Protein AF-L9MUR7-F1 (afdb_monomer)

Nearest PDB structures (foldseek):
  8a3y-assembly1_Z  TM=7.558E-01  e=1.411E-01  Homo sapiens
  8uhd-assembly1_Z  TM=5.148E-01  e=5.212E-02  Homo sapiens
  7hgi-assembly3_C  TM=6.564E-01  e=3.021E-01  Homo sapiens
  2otg-assembly1_A  TM=5.808E-01  e=1.682E-01  Placopecten magellanicus
  7nky-assembly1_Z  TM=3.514E-01  e=4.372E-02  Saccharomyces cerevisiae

Secondary structure (DSSP, 8-state):
---GGGS-HHHHHHHHHTPPTT--EEETTEEEE-SSS-EEE-SSSSSPEE-SSTTHHHHHTT--PEEHHHHHHHHHHHHHTTSSTTS--TT-EEEESS-TT--B-EEEEEEETTEEEEEETTSS-EEEEEGGGEEEPPHHHHHHTB-SS--------GGGGS-TT------

Sequence (171 aa):
MTTINNLTIERMREIVSKAPTNAESYQGGYYFRESPQFMFHNGFHDQWNLTDNDGLYFRAAGFHPVRIDDLRTAIAKHDEQGSNPSEFKVGDLVVLNQSHSQNRVLKIQMFHEDFIRAFVSDSIKYSFGHKINFRHATLEEIKAGHRIDDTTDHVTDIRNHVSPSTRVVDL

pLDDT: mean 80.84, std 13.99, range [36.06, 95.75]

Foldseek 3Di:
DPDPVVDDLVRLCVCLVLDAPQFFWDDDQWTWDQPPATWIDNSPDNDIHGDPPSPVVCVVVPDDTGTNVVSVVVNVVVVVCVVVQQDDDQQFWKDFPDDLPGQFTWGWHDDDDQWTWTHQPPDPDIDIDGVVRMGGDDPVCVVVRGHDPNPPCPPPDCVVVDPPPDDDDDD

Mean predicted aligned error: 15.94 Å

Structure (mmCIF, N/CA/C/O backbone):
data_AF-L9MUR7-F1
#
_entry.id   AF-L9MUR7-F1
#
loop_
_atom_site.group_PDB
_atom_site.id
_atom_site.type_symbol
_atom_site.label_atom_id
_atom_site.label_alt_id
_atom_site.label_comp_id
_atom_site.label_asym_id
_atom_site.label_entity_id
_atom_site.label_seq_id
_atom_site.pdbx_PDB_ins_code
_atom_site.Cartn_x
_atom_site.Cartn_y
_atom_site.Cartn_z
_atom_site.occupancy
_atom_site.B_iso_or_equiv
_atom_site.auth_seq_id
_atom_site.auth_comp_id
_atom_site.auth_asym_id
_atom_site.auth_atom_id
_atom_site.pdbx_PDB_model_num
ATOM 1 N N . MET A 1 1 ? 18.823 12.718 -9.470 1.00 36.06 1 MET A N 1
ATOM 2 C CA . MET A 1 1 ? 18.470 11.738 -8.420 1.00 36.06 1 MET A CA 1
ATOM 3 C C . MET A 1 1 ? 16.956 11.566 -8.446 1.00 36.06 1 MET A C 1
ATOM 5 O O . MET A 1 1 ? 16.253 12.466 -8.008 1.00 36.06 1 MET A O 1
ATOM 9 N N . THR A 1 2 ? 16.442 10.493 -9.053 1.00 43.41 2 THR A N 1
ATOM 10 C CA . THR A 1 2 ? 14.996 10.203 -9.057 1.00 43.41 2 THR A CA 1
ATOM 11 C C . THR A 1 2 ? 14.696 9.397 -7.802 1.00 43.41 2 THR A C 1
ATOM 13 O O . THR A 1 2 ? 14.777 8.175 -7.791 1.00 43.41 2 THR A O 1
ATOM 16 N N . THR A 1 3 ? 14.480 10.080 -6.686 1.00 51.94 3 THR A N 1
ATOM 17 C CA . THR A 1 3 ? 14.128 9.430 -5.424 1.00 51.94 3 THR A CA 1
ATOM 18 C C . THR A 1 3 ? 12.684 8.935 -5.488 1.00 51.94 3 THR A C 1
ATOM 20 O O . THR A 1 3 ? 11.811 9.615 -6.029 1.00 51.94 3 THR A O 1
ATOM 23 N N . ILE A 1 4 ? 12.423 7.768 -4.889 1.00 61.66 4 ILE A N 1
ATOM 24 C CA . ILE A 1 4 ? 11.078 7.185 -4.686 1.00 61.66 4 ILE A CA 1
ATOM 25 C C . ILE A 1 4 ? 10.080 8.230 -4.153 1.00 61.66 4 ILE A C 1
ATOM 27 O O . ILE A 1 4 ? 8.902 8.186 -4.489 1.00 61.66 4 ILE A O 1
ATOM 31 N N . ASN A 1 5 ? 10.579 9.218 -3.404 1.00 59.09 5 ASN A N 1
ATOM 32 C CA . ASN A 1 5 ? 9.843 10.324 -2.790 1.00 59.09 5 ASN A CA 1
ATOM 33 C C . ASN A 1 5 ? 8.964 11.152 -3.749 1.00 59.09 5 ASN A C 1
ATOM 35 O O . ASN A 1 5 ? 8.064 11.835 -3.274 1.00 59.09 5 ASN A O 1
ATOM 39 N N . ASN A 1 6 ? 9.194 11.100 -5.066 1.00 74.19 6 ASN A N 1
ATOM 40 C CA . ASN A 1 6 ? 8.386 11.840 -6.044 1.00 74.19 6 ASN A CA 1
ATOM 41 C C . ASN A 1 6 ? 7.259 11.003 -6.686 1.00 74.19 6 ASN A C 1
ATOM 43 O O . ASN A 1 6 ? 6.560 11.504 -7.567 1.00 74.19 6 ASN A O 1
ATOM 47 N N . LEU A 1 7 ? 7.084 9.735 -6.294 1.00 83.69 7 LEU A N 1
ATOM 48 C CA . LEU A 1 7 ? 6.028 8.854 -6.804 1.00 83.69 7 LEU A CA 1
ATOM 49 C C . LEU A 1 7 ? 4.940 8.640 -5.745 1.00 83.69 7 LEU A C 1
ATOM 51 O O . LEU A 1 7 ? 5.236 8.378 -4.583 1.00 83.69 7 LEU A O 1
ATOM 55 N N . THR A 1 8 ? 3.671 8.701 -6.156 1.00 86.44 8 THR A N 1
ATOM 56 C CA . THR A 1 8 ? 2.537 8.266 -5.323 1.00 86.44 8 THR A CA 1
ATOM 57 C C . THR A 1 8 ? 2.457 6.739 -5.284 1.00 86.44 8 THR A C 1
ATOM 59 O O . THR A 1 8 ? 2.908 6.077 -6.218 1.00 86.44 8 THR A O 1
ATOM 62 N N . ILE A 1 9 ? 1.832 6.165 -4.250 1.00 86.94 9 ILE A N 1
ATOM 63 C CA . ILE A 1 9 ? 1.662 4.704 -4.125 1.00 86.94 9 ILE A CA 1
ATOM 64 C C . ILE A 1 9 ? 0.929 4.102 -5.322 1.00 86.94 9 ILE A C 1
ATOM 66 O O . ILE A 1 9 ? 1.397 3.112 -5.878 1.00 86.94 9 ILE A O 1
ATOM 70 N N . GLU A 1 10 ? -0.148 4.736 -5.790 1.00 87.12 10 GLU A N 1
ATOM 71 C CA . GLU A 1 10 ? -0.867 4.284 -6.987 1.00 87.12 10 GLU A CA 1
ATOM 72 C C . GLU A 1 10 ? 0.040 4.242 -8.216 1.00 87.12 10 GLU A C 1
ATOM 74 O O . GLU A 1 10 ? 0.020 3.280 -8.985 1.00 87.12 10 GLU A O 1
ATOM 79 N N . ARG A 1 11 ? 0.928 5.233 -8.362 1.00 90.00 11 ARG A N 1
ATOM 80 C CA . ARG A 1 11 ? 1.906 5.230 -9.446 1.00 90.00 11 ARG A CA 1
ATOM 81 C C . ARG A 1 11 ? 2.939 4.115 -9.281 1.00 90.00 11 ARG A C 1
ATOM 83 O O . ARG A 1 11 ? 3.309 3.498 -10.276 1.00 90.00 11 ARG A O 1
ATOM 90 N N . MET A 1 12 ? 3.388 3.827 -8.057 1.00 93.38 12 MET A N 1
ATOM 91 C CA . MET A 1 12 ? 4.281 2.691 -7.792 1.00 93.38 12 MET A CA 1
ATOM 92 C C . MET A 1 12 ? 3.606 1.363 -8.164 1.00 93.38 12 MET A C 1
ATOM 94 O O . MET A 1 12 ? 4.218 0.545 -8.850 1.00 93.38 12 MET A O 1
ATOM 98 N N . ARG A 1 13 ? 2.336 1.161 -7.777 1.00 93.06 13 ARG A N 1
ATOM 99 C CA . ARG A 1 13 ? 1.553 -0.038 -8.127 1.00 93.06 13 ARG A CA 1
ATOM 100 C C . ARG A 1 13 ? 1.365 -0.182 -9.629 1.00 93.06 13 ARG A C 1
ATOM 102 O O . ARG A 1 13 ? 1.514 -1.278 -10.165 1.00 93.06 13 ARG A O 1
ATOM 109 N N . GLU A 1 14 ? 1.067 0.910 -10.323 1.00 93.62 14 GLU A N 1
ATOM 110 C CA . GLU A 1 14 ? 0.928 0.902 -11.777 1.00 93.62 14 GLU A CA 1
ATOM 111 C C . GLU A 1 14 ? 2.233 0.464 -12.461 1.00 93.62 14 GLU A C 1
ATOM 113 O O . GLU A 1 14 ? 2.208 -0.385 -13.348 1.00 93.62 14 GLU A O 1
ATOM 118 N N . ILE A 1 15 ? 3.379 0.989 -12.014 1.00 94.38 15 ILE A N 1
ATOM 119 C CA . ILE A 1 15 ? 4.697 0.600 -12.536 1.00 94.38 15 ILE A CA 1
ATOM 120 C C . ILE A 1 15 ? 4.968 -0.886 -12.259 1.00 94.38 15 ILE A C 1
ATOM 122 O O . ILE A 1 15 ? 5.358 -1.623 -13.158 1.00 94.38 15 ILE A O 1
ATOM 126 N N . VAL A 1 16 ? 4.743 -1.355 -11.029 1.00 94.75 16 VAL A N 1
ATOM 127 C CA . VAL A 1 16 ? 5.002 -2.757 -10.660 1.00 94.75 16 VAL A CA 1
ATOM 128 C C . VAL A 1 16 ? 4.072 -3.723 -11.402 1.00 94.75 16 VAL A C 1
ATOM 130 O O . VAL A 1 16 ? 4.526 -4.773 -11.846 1.00 94.75 16 VAL A O 1
ATOM 133 N N . SER A 1 17 ? 2.793 -3.378 -11.569 1.00 94.06 17 SER A N 1
ATOM 134 C CA . SER A 1 17 ? 1.803 -4.233 -12.246 1.00 94.06 17 SER A CA 1
ATOM 135 C C . SER A 1 17 ? 2.035 -4.363 -13.752 1.00 94.06 17 SER A C 1
ATOM 137 O O . SER A 1 17 ? 1.724 -5.405 -14.323 1.00 94.06 17 SER A O 1
ATOM 139 N N . LYS A 1 18 ? 2.607 -3.336 -14.391 1.00 92.88 18 LYS A N 1
ATOM 140 C CA . LYS A 1 18 ? 2.954 -3.340 -15.822 1.00 92.88 18 LYS A CA 1
ATOM 141 C C . LYS A 1 18 ? 4.390 -3.800 -16.097 1.00 92.88 18 LYS A C 1
ATOM 143 O O . LYS A 1 18 ? 4.810 -3.798 -17.253 1.00 92.88 18 LYS A O 1
ATOM 148 N N . ALA A 1 19 ? 5.157 -4.151 -15.064 1.00 93.50 19 ALA A N 1
ATOM 149 C CA . ALA A 1 19 ? 6.546 -4.552 -15.220 1.00 93.50 19 ALA A CA 1
ATOM 150 C C . ALA A 1 19 ? 6.648 -5.886 -15.988 1.00 93.50 19 ALA A C 1
ATOM 152 O O . ALA A 1 19 ? 6.080 -6.888 -15.544 1.00 93.50 19 ALA A O 1
ATOM 153 N N . PRO A 1 20 ? 7.397 -5.940 -17.106 1.00 91.94 20 PRO A N 1
ATOM 154 C CA . PRO A 1 20 ? 7.691 -7.194 -17.785 1.00 91.94 20 PRO A CA 1
ATOM 155 C C . PRO A 1 20 ? 8.446 -8.157 -16.868 1.00 91.94 20 PRO A C 1
ATOM 157 O O . PRO A 1 20 ? 9.169 -7.745 -15.954 1.00 91.94 20 PRO A O 1
ATOM 160 N N . THR A 1 21 ? 8.343 -9.456 -17.147 1.00 89.44 21 THR A N 1
ATOM 161 C CA . THR A 1 21 ? 9.115 -10.471 -16.425 1.00 89.44 21 THR A CA 1
ATOM 162 C C . THR A 1 21 ? 10.615 -10.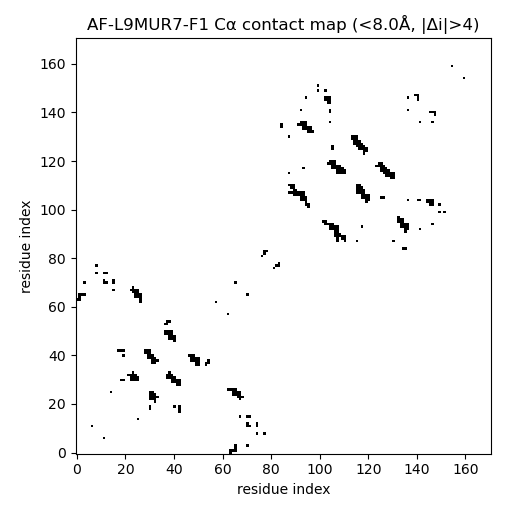150 -16.489 1.00 89.44 21 THR A C 1
ATOM 164 O O . THR A 1 21 ? 11.152 -9.869 -17.562 1.00 89.44 21 THR A O 1
ATOM 167 N N . ASN A 1 22 ? 11.284 -10.218 -15.332 1.00 90.88 22 ASN A N 1
ATOM 168 C CA . ASN A 1 22 ? 12.705 -9.899 -15.116 1.00 90.88 22 ASN A CA 1
ATOM 169 C C . ASN A 1 22 ? 13.101 -8.415 -15.251 1.00 90.88 22 ASN A C 1
ATOM 171 O O . ASN A 1 22 ? 14.288 -8.125 -15.387 1.00 90.88 22 ASN A O 1
ATOM 175 N N . ALA A 1 23 ? 12.154 -7.473 -15.199 1.00 93.88 23 ALA A N 1
ATOM 176 C CA . ALA A 1 23 ? 12.490 -6.057 -15.063 1.00 93.88 23 ALA A CA 1
ATOM 177 C C . ALA A 1 23 ? 13.129 -5.753 -13.696 1.00 93.88 23 ALA A C 1
ATOM 179 O O . ALA A 1 23 ? 12.596 -6.135 -12.655 1.00 93.88 23 ALA A O 1
ATOM 180 N N . GLU A 1 24 ? 14.247 -5.027 -13.705 1.00 95.75 24 GLU A N 1
ATOM 181 C CA . GLU A 1 24 ? 15.031 -4.695 -12.508 1.00 95.75 24 GLU A CA 1
ATOM 182 C C . GLU A 1 24 ? 14.754 -3.264 -12.026 1.00 95.75 24 GLU A C 1
ATOM 184 O O . GLU A 1 24 ? 14.704 -2.996 -10.821 1.00 95.75 24 GLU A O 1
ATOM 189 N N . SER A 1 25 ? 14.556 -2.327 -12.957 1.00 95.25 25 SER A N 1
ATOM 190 C CA . SER A 1 25 ? 14.371 -0.909 -12.641 1.00 95.25 25 SER A CA 1
ATOM 191 C C . SER A 1 25 ? 13.486 -0.178 -13.660 1.00 95.25 25 SER A C 1
ATOM 193 O O . SER A 1 25 ? 13.160 -0.719 -14.717 1.00 95.25 25 SER A O 1
ATOM 195 N N . TYR A 1 26 ? 13.046 1.038 -13.323 1.00 94.38 26 TYR A N 1
ATOM 196 C CA . TYR A 1 26 ? 12.145 1.857 -14.136 1.00 94.38 26 TYR A CA 1
ATOM 197 C C . TYR A 1 26 ? 12.589 3.326 -14.191 1.00 94.38 26 TYR A C 1
ATOM 199 O O . TYR A 1 26 ? 12.940 3.922 -13.171 1.00 94.38 26 TYR A O 1
ATOM 207 N N . GLN A 1 27 ? 12.525 3.943 -15.373 1.00 92.31 27 GLN A N 1
ATOM 208 C CA . GLN A 1 27 ? 12.745 5.380 -15.569 1.00 92.31 27 GLN A CA 1
ATOM 209 C C . GLN A 1 27 ? 12.029 5.879 -16.824 1.00 92.31 27 GLN A C 1
ATOM 211 O O . GLN A 1 27 ? 12.164 5.302 -17.898 1.00 92.31 27 GLN A O 1
ATOM 216 N N . GLY A 1 28 ? 11.310 6.999 -16.706 1.00 87.75 28 GLY A N 1
ATOM 217 C CA . GLY A 1 28 ? 10.842 7.759 -17.871 1.00 87.75 28 GLY A CA 1
ATOM 218 C C . GLY A 1 28 ? 9.933 6.989 -18.837 1.00 87.75 28 GLY A C 1
ATOM 219 O O . GLY A 1 28 ? 9.937 7.295 -20.022 1.00 87.75 28 GLY A O 1
ATOM 220 N N . GLY A 1 29 ? 9.181 5.992 -18.354 1.00 90.69 29 GLY A N 1
ATOM 221 C CA . GLY A 1 29 ? 8.317 5.150 -19.194 1.00 90.69 29 GLY A CA 1
ATOM 222 C C . GLY A 1 29 ? 8.955 3.841 -19.659 1.00 90.69 29 GLY A C 1
ATOM 223 O O . GLY A 1 29 ? 8.288 3.054 -20.322 1.00 90.69 29 GLY A O 1
ATOM 224 N N . TYR A 1 30 ? 10.210 3.586 -19.293 1.00 92.94 30 TYR A N 1
ATOM 225 C CA . TYR A 1 30 ? 10.938 2.384 -19.676 1.00 92.94 30 TYR A CA 1
ATOM 226 C C . TYR A 1 30 ? 11.290 1.531 -18.459 1.00 92.94 30 TYR A C 1
ATOM 228 O O . TYR A 1 30 ? 11.643 2.052 -17.400 1.00 92.94 30 TYR A O 1
ATOM 236 N N . TYR A 1 31 ? 11.218 0.217 -18.638 1.00 95.00 31 TYR A N 1
ATOM 237 C CA . TYR A 1 31 ? 11.765 -0.794 -17.742 1.00 95.00 31 TYR A CA 1
ATOM 238 C C . TYR A 1 31 ? 13.136 -1.220 -18.239 1.00 95.00 31 TYR A C 1
ATOM 240 O O . TYR A 1 31 ? 13.346 -1.301 -19.448 1.00 95.00 31 TYR A O 1
ATOM 248 N N . PHE A 1 32 ? 14.040 -1.529 -17.319 1.00 94.62 32 PHE A N 1
ATOM 249 C CA . PHE A 1 32 ? 15.419 -1.875 -17.631 1.00 94.62 32 PHE A CA 1
ATOM 250 C C . PHE A 1 32 ? 15.826 -3.183 -16.965 1.00 94.62 32 PHE A C 1
ATOM 252 O O . PHE A 1 32 ? 15.318 -3.544 -15.899 1.00 94.62 32 PHE A O 1
ATOM 259 N N . ARG A 1 33 ? 16.768 -3.862 -17.611 1.00 93.69 33 ARG A N 1
ATOM 260 C CA . ARG A 1 33 ? 17.517 -5.003 -17.093 1.00 93.69 33 ARG A CA 1
ATOM 261 C C . ARG A 1 33 ? 18.968 -4.807 -17.510 1.00 93.69 33 ARG A C 1
ATOM 263 O O . ARG A 1 33 ? 19.222 -4.663 -18.700 1.00 93.69 33 ARG A O 1
ATOM 270 N N . GLU A 1 34 ? 19.901 -4.776 -16.567 1.00 90.06 34 GLU A N 1
ATOM 271 C CA . GLU A 1 34 ? 21.312 -4.481 -16.859 1.00 90.06 34 GLU A CA 1
ATOM 272 C C . GLU A 1 34 ? 22.167 -5.749 -17.007 1.00 90.06 34 GLU A C 1
ATOM 274 O O . GLU A 1 34 ? 23.221 -5.700 -17.634 1.00 90.06 34 GLU A O 1
ATOM 279 N N . SER A 1 35 ? 21.716 -6.901 -16.489 1.00 85.50 35 SER A N 1
ATOM 280 C CA . SER A 1 35 ? 22.483 -8.157 -16.518 1.00 85.50 35 SER A CA 1
ATOM 281 C C . SER A 1 35 ? 21.699 -9.330 -17.129 1.00 85.50 35 SER A C 1
ATOM 283 O O . SER A 1 35 ? 20.537 -9.555 -16.772 1.00 85.50 35 SER A O 1
ATOM 285 N N . PRO A 1 36 ? 22.291 -10.135 -18.039 1.00 84.62 36 PRO A N 1
ATOM 286 C CA . PRO A 1 36 ? 23.701 -10.133 -18.458 1.00 84.62 36 PRO A CA 1
ATOM 287 C C . PRO A 1 36 ? 24.071 -9.050 -19.486 1.00 84.62 36 PRO A C 1
ATOM 289 O O . PRO A 1 36 ? 25.245 -8.899 -19.799 1.00 84.62 36 PRO A O 1
ATOM 292 N N . GLN A 1 37 ? 23.090 -8.331 -20.031 1.00 88.81 37 GLN A N 1
ATOM 293 C CA . GLN A 1 37 ? 23.293 -7.250 -20.996 1.00 88.81 37 GLN A CA 1
ATOM 294 C C . GLN A 1 37 ? 22.211 -6.189 -20.803 1.00 88.81 37 GLN A C 1
ATOM 296 O O . GLN A 1 37 ? 21.088 -6.530 -20.418 1.00 88.81 37 GLN A O 1
ATOM 301 N N . PHE A 1 38 ? 22.531 -4.931 -21.106 1.00 91.75 38 PHE A N 1
ATOM 302 C CA . PHE A 1 38 ? 21.591 -3.826 -20.965 1.00 91.75 38 PHE A CA 1
ATOM 303 C C . PHE A 1 38 ? 20.448 -3.923 -21.983 1.00 91.75 38 PHE A C 1
ATOM 305 O O . PHE A 1 38 ? 20.642 -3.803 -23.199 1.00 91.75 38 PHE A O 1
ATOM 312 N N . MET A 1 39 ? 19.236 -4.101 -21.466 1.00 93.06 39 MET A N 1
ATOM 313 C CA . MET A 1 39 ? 17.993 -4.187 -22.223 1.00 93.06 39 MET A CA 1
ATOM 314 C C . MET A 1 39 ? 16.962 -3.206 -21.667 1.00 93.06 39 MET A C 1
ATOM 316 O O . MET A 1 39 ? 16.937 -2.929 -20.466 1.00 93.06 39 MET A O 1
ATOM 320 N N . PHE A 1 40 ? 16.072 -2.719 -22.532 1.00 93.19 40 PHE A N 1
ATOM 321 C CA . PHE A 1 40 ? 14.977 -1.838 -22.127 1.00 93.19 40 PHE A CA 1
ATOM 322 C C . PHE A 1 40 ? 13.636 -2.225 -22.758 1.00 93.19 40 PHE A C 1
ATOM 324 O O . PHE A 1 40 ? 13.569 -2.863 -23.811 1.00 93.19 40 PHE A O 1
ATOM 331 N N . HIS A 1 41 ? 12.543 -1.824 -22.115 1.00 91.56 41 HIS A N 1
ATOM 332 C CA . HIS A 1 41 ? 11.189 -2.199 -22.506 1.00 91.56 41 HIS A CA 1
ATOM 333 C C . HIS A 1 41 ? 10.195 -1.067 -22.223 1.00 91.56 41 HIS A C 1
ATOM 335 O O . HIS A 1 41 ? 10.232 -0.482 -21.149 1.00 91.56 41 HIS A O 1
ATOM 341 N N . ASN A 1 42 ? 9.282 -0.757 -23.148 1.00 85.81 42 ASN A N 1
ATOM 342 C CA . ASN A 1 42 ? 8.322 0.354 -22.993 1.00 85.81 42 ASN A CA 1
ATOM 343 C C . ASN A 1 42 ? 7.018 -0.028 -22.261 1.00 85.81 42 ASN A C 1
ATOM 345 O O . ASN A 1 42 ? 6.159 0.816 -22.034 1.00 85.81 42 ASN A O 1
ATOM 349 N N . GLY A 1 43 ? 6.851 -1.307 -21.923 1.00 79.25 43 GLY A N 1
ATOM 350 C CA . GLY A 1 43 ? 5.672 -1.837 -21.229 1.00 79.25 43 GLY A CA 1
ATOM 351 C C . GLY A 1 43 ? 4.479 -2.154 -22.137 1.00 79.25 43 GLY A C 1
ATOM 352 O O . GLY A 1 43 ? 3.421 -2.480 -21.613 1.00 79.25 43 GLY A O 1
ATOM 353 N N . PHE A 1 44 ? 4.634 -2.058 -23.464 1.00 78.88 44 PHE A N 1
ATOM 354 C CA . PHE A 1 44 ? 3.554 -2.298 -24.434 1.00 78.88 44 PHE A CA 1
ATOM 355 C C . PHE A 1 44 ? 3.797 -3.489 -25.365 1.00 78.88 44 PHE A C 1
ATOM 357 O O . PHE A 1 44 ? 2.836 -4.094 -25.828 1.00 78.88 44 PHE A O 1
ATOM 364 N N . HIS A 1 45 ? 5.055 -3.798 -25.680 1.00 75.44 45 HIS A N 1
ATOM 365 C CA . HIS A 1 45 ? 5.409 -4.931 -26.540 1.00 75.44 45 HIS A CA 1
ATOM 366 C C . HIS A 1 45 ? 5.738 -6.179 -25.711 1.00 75.44 45 HIS A C 1
ATOM 368 O O . HIS A 1 45 ? 5.812 -6.098 -24.494 1.00 75.44 45 HIS A O 1
ATOM 374 N N . ASP A 1 46 ? 5.924 -7.332 -26.355 1.00 78.75 46 ASP A N 1
ATOM 375 C CA . ASP A 1 46 ? 6.302 -8.573 -25.654 1.00 78.75 46 ASP A CA 1
ATOM 376 C C . ASP A 1 46 ? 7.828 -8.754 -25.552 1.00 78.75 46 ASP A C 1
ATOM 378 O O . ASP A 1 46 ? 8.324 -9.590 -24.795 1.00 78.75 46 ASP A O 1
ATOM 382 N N . GLN A 1 47 ? 8.594 -8.003 -26.350 1.00 85.94 47 GLN A N 1
ATOM 383 C CA . GLN A 1 47 ? 10.026 -8.211 -26.540 1.00 85.94 47 GLN A CA 1
ATOM 384 C C . GLN A 1 47 ? 10.860 -7.094 -25.916 1.00 85.94 47 GLN A C 1
ATOM 386 O O . GLN A 1 47 ? 10.621 -5.904 -26.123 1.00 85.94 47 GLN A O 1
ATOM 391 N N . TRP A 1 48 ? 11.904 -7.498 -25.195 1.00 91.00 48 TRP A N 1
ATOM 392 C CA . TRP A 1 48 ? 12.941 -6.603 -24.700 1.00 91.00 48 TRP A CA 1
ATOM 393 C C . TRP A 1 48 ? 13.813 -6.088 -25.846 1.00 91.00 48 TRP A C 1
ATOM 395 O O . TRP A 1 48 ? 14.305 -6.868 -26.661 1.00 91.00 48 TRP A O 1
ATOM 405 N N . ASN A 1 49 ? 14.061 -4.780 -25.862 1.00 88.56 49 ASN A N 1
ATOM 406 C CA . ASN A 1 49 ? 14.980 -4.167 -26.809 1.00 88.56 49 ASN A CA 1
ATOM 407 C C . ASN A 1 49 ? 16.410 -4.339 -26.308 1.00 88.56 49 ASN A C 1
ATOM 409 O O . ASN A 1 49 ? 16.736 -3.968 -25.177 1.00 88.56 49 ASN A O 1
ATOM 413 N N . LEU A 1 50 ? 17.254 -4.898 -27.168 1.00 85.69 50 LEU A N 1
ATOM 414 C CA . LEU A 1 50 ? 18.690 -5.001 -26.952 1.00 85.69 50 LEU A CA 1
ATOM 415 C C . LEU A 1 50 ? 19.345 -3.655 -27.245 1.00 85.69 50 LEU A C 1
ATOM 417 O O . LEU A 1 50 ? 18.973 -2.975 -28.201 1.00 85.69 50 LEU A O 1
ATOM 421 N N . THR A 1 51 ? 20.345 -3.302 -26.446 1.00 80.56 51 THR A N 1
ATOM 422 C CA . THR A 1 51 ? 21.274 -2.230 -26.802 1.00 80.56 51 THR A CA 1
ATOM 423 C C . THR A 1 51 ? 22.590 -2.853 -27.243 1.00 80.56 51 THR A C 1
ATOM 425 O O . THR A 1 51 ? 23.067 -3.807 -26.635 1.00 80.56 51 THR A O 1
ATOM 428 N N . ASP A 1 52 ? 23.173 -2.327 -28.312 1.00 82.12 52 ASP A N 1
ATOM 429 C CA . ASP A 1 52 ? 24.508 -2.692 -28.798 1.00 82.12 52 ASP A CA 1
ATOM 430 C C . ASP A 1 52 ? 25.629 -1.953 -28.044 1.00 82.12 52 ASP A C 1
ATOM 432 O O . ASP A 1 52 ? 26.805 -2.278 -28.193 1.00 82.12 52 ASP A O 1
ATOM 436 N N . ASN A 1 53 ? 25.265 -0.971 -27.215 1.00 84.62 53 ASN A N 1
ATOM 437 C CA . ASN A 1 53 ? 26.174 -0.022 -26.576 1.00 84.62 53 ASN A CA 1
ATOM 438 C C . ASN A 1 53 ? 26.050 0.037 -25.045 1.00 84.62 53 ASN A C 1
ATOM 440 O O . ASN A 1 53 ? 26.395 1.055 -24.446 1.00 84.62 53 ASN A O 1
ATOM 444 N N . ASP A 1 54 ? 25.527 -1.015 -24.413 1.00 86.00 54 ASP A N 1
ATOM 445 C CA . ASP A 1 54 ? 25.373 -1.100 -22.952 1.00 86.00 54 ASP A CA 1
ATOM 446 C C . ASP A 1 54 ? 24.598 0.090 -22.332 1.00 86.00 54 ASP A C 1
ATOM 448 O O . ASP A 1 54 ? 24.931 0.645 -21.277 1.00 86.00 54 ASP A O 1
ATOM 452 N N . GLY A 1 55 ? 23.556 0.542 -23.037 1.00 85.06 55 GLY A N 1
ATOM 453 C CA . GLY A 1 55 ? 22.681 1.616 -22.575 1.00 85.06 55 GLY A CA 1
ATOM 454 C C . GLY A 1 55 ? 23.314 3.010 -22.562 1.00 85.06 55 GLY A C 1
ATOM 455 O O . GLY A 1 55 ? 22.801 3.893 -21.868 1.00 85.06 55 GLY A O 1
ATOM 456 N N . LEU A 1 56 ? 24.393 3.247 -23.322 1.00 88.62 56 LEU A N 1
ATOM 457 C CA . LEU A 1 56 ? 25.136 4.519 -23.345 1.00 88.62 56 LEU A CA 1
ATOM 458 C C . LEU A 1 56 ? 24.226 5.749 -23.509 1.00 88.62 56 LEU A C 1
ATOM 460 O O . LEU A 1 56 ? 24.422 6.757 -22.831 1.00 88.62 56 LEU A O 1
ATOM 464 N N . TYR A 1 57 ? 23.196 5.649 -24.354 1.00 85.56 57 TYR A N 1
ATOM 465 C CA . TYR A 1 57 ? 22.196 6.705 -24.545 1.00 85.56 57 TYR A CA 1
ATOM 466 C C . TYR A 1 57 ? 21.488 7.091 -23.235 1.00 85.56 57 TYR A C 1
ATOM 468 O O . TYR A 1 57 ? 21.419 8.269 -22.885 1.00 85.56 57 TYR A O 1
ATOM 476 N N . PHE A 1 58 ? 21.004 6.103 -22.477 1.00 86.94 58 PHE A N 1
AT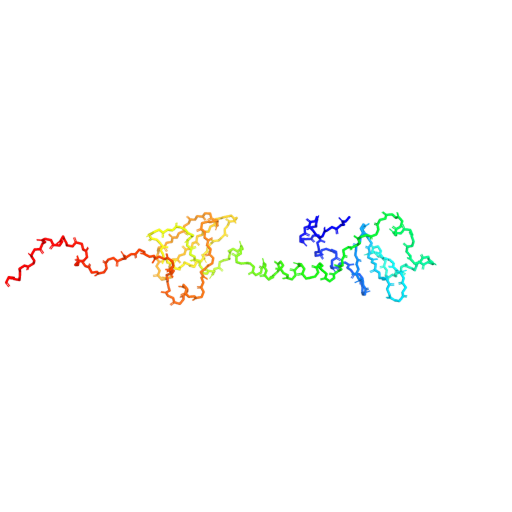OM 477 C CA . PHE A 1 58 ? 20.307 6.338 -21.212 1.00 86.94 58 PHE A CA 1
ATOM 478 C C . PHE A 1 58 ? 21.252 6.909 -20.156 1.00 86.94 58 PHE A C 1
ATOM 480 O O . PHE A 1 58 ? 20.886 7.840 -19.439 1.00 86.94 5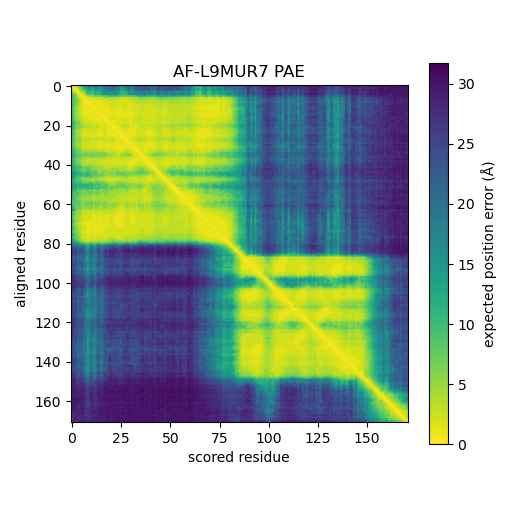8 PHE A O 1
ATOM 487 N N . ARG A 1 59 ? 22.487 6.391 -20.097 1.00 87.31 59 ARG A N 1
ATOM 488 C CA . ARG A 1 59 ? 23.529 6.868 -19.176 1.00 87.31 59 ARG A CA 1
ATOM 489 C C . ARG A 1 59 ? 23.891 8.331 -19.454 1.00 87.31 59 ARG A C 1
ATOM 491 O O . ARG A 1 59 ? 23.934 9.121 -18.513 1.00 87.31 59 ARG A O 1
ATOM 498 N N . ALA A 1 60 ? 24.058 8.711 -20.723 1.00 87.94 60 ALA A N 1
ATOM 499 C CA . ALA A 1 60 ? 24.343 10.088 -21.134 1.00 87.94 60 ALA A CA 1
ATOM 500 C C . ALA A 1 60 ? 23.184 11.062 -20.846 1.00 87.94 60 ALA A C 1
ATOM 502 O O . ALA A 1 60 ? 23.424 12.223 -20.524 1.00 87.94 60 ALA A O 1
ATOM 503 N N . ALA A 1 61 ? 21.936 10.589 -20.909 1.00 84.00 61 ALA A N 1
ATOM 504 C CA . ALA A 1 61 ? 20.742 11.374 -20.588 1.00 84.00 61 ALA A CA 1
ATOM 505 C C . ALA A 1 61 ? 20.454 11.496 -19.073 1.00 84.00 61 ALA A C 1
ATOM 507 O O . ALA A 1 61 ? 19.482 12.144 -18.684 1.00 84.00 61 ALA A O 1
ATOM 508 N N . GLY A 1 62 ? 21.285 10.889 -18.217 1.00 87.31 62 GLY A N 1
ATOM 509 C CA . GLY A 1 62 ? 21.079 10.814 -16.771 1.00 87.31 62 GLY A CA 1
ATOM 510 C C . GLY A 1 62 ? 20.286 9.569 -16.378 1.00 87.31 62 GLY A C 1
ATOM 511 O O . GLY A 1 62 ? 19.057 9.589 -16.304 1.00 87.31 62 GLY A O 1
ATOM 512 N N . PHE A 1 63 ? 20.998 8.480 -16.085 1.00 86.44 63 PHE A N 1
ATOM 513 C CA . PHE A 1 63 ? 20.402 7.197 -15.707 1.00 86.44 63 PHE A CA 1
ATOM 514 C C . PHE A 1 63 ? 20.376 7.019 -14.187 1.00 86.44 63 PHE A C 1
ATOM 516 O O . PHE A 1 63 ? 21.370 6.661 -13.555 1.00 86.44 63 PHE A O 1
ATOM 523 N N . HIS A 1 64 ? 19.216 7.291 -13.598 1.00 89.50 64 HIS A N 1
ATOM 524 C CA . HIS A 1 64 ? 18.923 7.125 -12.178 1.00 89.50 64 HIS A CA 1
ATOM 525 C C . HIS A 1 64 ? 17.565 6.432 -12.012 1.00 89.50 64 HIS A C 1
ATOM 527 O O . HIS A 1 64 ? 16.611 7.067 -11.536 1.00 89.50 64 HIS A O 1
ATOM 533 N N . PRO A 1 65 ? 17.444 5.170 -12.457 1.00 91.44 65 PRO A N 1
ATOM 534 C CA . PRO A 1 65 ? 16.178 4.470 -12.423 1.00 91.44 65 PRO A CA 1
ATOM 535 C C . PRO A 1 65 ? 15.824 4.073 -10.991 1.00 91.44 65 PRO A C 1
ATOM 537 O O . PRO A 1 65 ? 16.692 3.835 -10.149 1.00 91.44 65 PRO A O 1
ATOM 540 N N . VAL A 1 66 ? 14.527 3.982 -10.717 1.00 92.88 66 VAL A N 1
ATOM 541 C CA . VAL A 1 66 ? 14.042 3.420 -9.458 1.00 92.88 66 VAL A CA 1
ATOM 542 C C . VAL A 1 66 ? 14.043 1.900 -9.559 1.00 92.88 66 VAL A C 1
ATOM 544 O O . VAL A 1 66 ? 13.603 1.353 -10.571 1.00 92.88 66 VAL A O 1
ATOM 547 N N . ARG A 1 67 ? 14.536 1.195 -8.537 1.00 95.06 67 ARG A N 1
ATOM 548 C CA . ARG A 1 67 ? 14.520 -0.273 -8.541 1.00 95.06 67 ARG A CA 1
ATOM 549 C C . ARG A 1 67 ? 13.102 -0.782 -8.315 1.00 95.06 67 ARG A C 1
ATOM 551 O O . ARG A 1 67 ? 12.402 -0.298 -7.427 1.00 95.06 67 ARG A O 1
ATOM 558 N N . ILE A 1 68 ? 12.696 -1.794 -9.079 1.00 94.81 68 ILE A N 1
ATOM 559 C CA . ILE A 1 68 ? 11.370 -2.411 -8.937 1.00 94.81 68 ILE A CA 1
ATOM 560 C C . ILE A 1 68 ? 11.206 -3.036 -7.545 1.00 94.81 68 ILE A C 1
ATOM 562 O O . ILE A 1 68 ? 10.141 -2.915 -6.945 1.00 94.81 68 ILE A O 1
ATOM 566 N N . ASP A 1 69 ? 12.258 -3.639 -6.990 1.00 94.88 69 ASP A N 1
ATOM 567 C CA . ASP A 1 69 ? 12.204 -4.222 -5.644 1.00 94.88 69 ASP A CA 1
ATOM 568 C C . ASP A 1 69 ? 12.093 -3.170 -4.535 1.00 94.88 69 ASP A C 1
ATOM 570 O O . ASP A 1 69 ? 11.411 -3.407 -3.536 1.00 94.88 69 ASP A O 1
ATOM 574 N N . ASP A 1 70 ? 12.666 -1.980 -4.726 1.00 94.44 70 ASP A N 1
ATOM 575 C CA . ASP A 1 70 ? 12.470 -0.878 -3.783 1.00 94.44 70 ASP A CA 1
ATOM 576 C C . ASP A 1 70 ? 11.017 -0.385 -3.829 1.00 94.44 70 ASP A C 1
ATOM 578 O O . ASP A 1 70 ? 10.431 -0.121 -2.781 1.00 94.44 70 ASP A O 1
ATOM 582 N N . LEU A 1 71 ? 10.397 -0.330 -5.019 1.00 94.25 71 LEU A N 1
ATOM 583 C CA . LEU A 1 71 ? 8.966 -0.030 -5.157 1.00 94.25 71 LEU A CA 1
ATOM 584 C C . LEU A 1 71 ? 8.101 -1.097 -4.486 1.00 94.25 71 LEU A C 1
ATOM 586 O O . LEU A 1 71 ? 7.188 -0.753 -3.744 1.00 94.25 71 LEU A O 1
ATOM 590 N N . ARG A 1 72 ? 8.394 -2.385 -4.700 1.00 94.62 72 ARG A N 1
ATOM 591 C CA . ARG A 1 72 ? 7.690 -3.490 -4.028 1.00 94.62 72 ARG A CA 1
ATOM 592 C C . ARG A 1 72 ? 7.820 -3.391 -2.516 1.00 94.62 72 ARG A C 1
ATOM 594 O O . ARG A 1 72 ? 6.829 -3.552 -1.819 1.00 94.62 72 ARG A O 1
ATOM 601 N N . THR A 1 73 ? 9.013 -3.076 -2.019 1.00 92.75 73 THR A N 1
ATOM 602 C CA . THR A 1 73 ? 9.267 -2.880 -0.588 1.00 92.75 73 THR A CA 1
ATOM 603 C C . THR A 1 73 ? 8.518 -1.663 -0.055 1.00 92.75 73 THR A C 1
ATOM 605 O O . THR A 1 73 ? 7.960 -1.726 1.032 1.00 92.75 73 THR A O 1
ATOM 608 N N . ALA A 1 74 ? 8.480 -0.554 -0.796 1.00 87.12 74 ALA A N 1
ATOM 609 C CA . ALA A 1 74 ? 7.745 0.6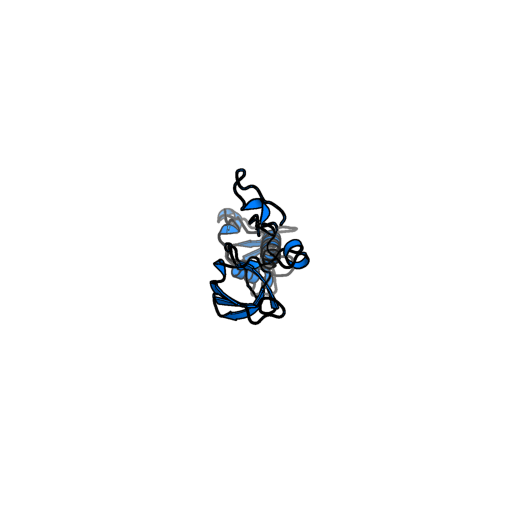44 -0.406 1.00 87.12 74 ALA A CA 1
ATOM 610 C C . ALA A 1 74 ? 6.229 0.412 -0.405 1.00 87.12 74 ALA A C 1
ATOM 612 O O . ALA A 1 74 ? 5.565 0.844 0.528 1.00 87.12 74 ALA A O 1
ATOM 613 N N . ILE A 1 75 ? 5.696 -0.313 -1.393 1.00 88.00 75 ILE A N 1
ATOM 614 C CA . ILE A 1 75 ? 4.292 -0.740 -1.438 1.00 88.00 75 ILE A CA 1
ATOM 615 C C . ILE A 1 75 ? 4.000 -1.684 -0.278 1.00 88.00 75 ILE A C 1
ATOM 617 O O . ILE A 1 75 ? 3.050 -1.445 0.444 1.00 88.00 75 ILE A O 1
ATOM 621 N N . ALA A 1 76 ? 4.827 -2.706 -0.049 1.00 87.31 76 ALA A N 1
ATOM 622 C CA . ALA A 1 76 ? 4.656 -3.636 1.062 1.00 87.31 76 ALA A CA 1
ATOM 623 C C . ALA A 1 76 ? 4.698 -2.903 2.404 1.00 87.31 76 ALA A C 1
ATOM 625 O O . ALA A 1 76 ? 3.807 -3.087 3.213 1.00 87.31 76 ALA A O 1
ATOM 626 N N . LYS A 1 77 ? 5.648 -1.984 2.606 1.00 82.19 77 LYS A N 1
ATOM 627 C CA . LYS A 1 77 ? 5.681 -1.117 3.789 1.00 82.19 77 LYS A CA 1
ATOM 628 C C . LYS A 1 77 ? 4.468 -0.210 3.869 1.00 82.19 77 LYS A C 1
ATOM 630 O O . LYS A 1 77 ? 3.982 -0.016 4.965 1.00 82.19 77 LYS A O 1
ATOM 635 N N . HIS A 1 78 ? 3.976 0.335 2.759 1.00 77.06 78 HIS A N 1
ATOM 636 C CA . HIS A 1 78 ? 2.740 1.115 2.723 1.00 77.06 78 HIS A CA 1
ATOM 637 C C . HIS A 1 78 ? 1.495 0.248 2.914 1.00 77.06 78 HIS A C 1
ATOM 639 O O . HIS A 1 78 ? 0.476 0.786 3.294 1.00 77.06 78 HIS A O 1
ATOM 645 N N . ASP A 1 79 ? 1.554 -1.057 2.665 1.00 73.88 79 ASP A N 1
ATOM 646 C CA . ASP A 1 79 ? 0.465 -2.025 2.841 1.00 73.88 79 ASP A CA 1
ATOM 647 C C . ASP A 1 79 ? 0.540 -2.717 4.204 1.00 73.88 79 ASP A C 1
ATOM 649 O O . ASP A 1 79 ? -0.464 -3.182 4.722 1.00 73.88 79 ASP A O 1
ATOM 653 N N . GLU A 1 80 ? 1.697 -2.709 4.852 1.00 67.44 80 GLU A N 1
ATOM 654 C CA . GLU A 1 80 ? 1.900 -2.986 6.276 1.00 67.44 80 GLU A CA 1
ATOM 655 C C . GLU A 1 80 ? 1.538 -1.743 7.101 1.00 67.44 80 GLU A C 1
ATOM 657 O O . GLU A 1 80 ? 0.840 -1.834 8.101 1.00 67.44 80 GLU A O 1
ATOM 662 N N . GLN A 1 81 ? 1.897 -0.559 6.605 1.00 53.19 81 GLN A N 1
ATOM 663 C CA . GLN A 1 81 ? 1.316 0.740 6.952 1.00 53.19 81 GLN A CA 1
ATOM 664 C C . GLN A 1 81 ? 0.014 0.991 6.170 1.00 53.19 81 GLN A C 1
ATOM 666 O O . GLN A 1 81 ? -0.460 2.111 6.101 1.00 53.19 81 GLN A O 1
ATOM 671 N N . GLY A 1 82 ? -0.584 -0.024 5.554 1.00 43.66 82 GLY A N 1
ATOM 672 C CA . GLY A 1 82 ? -1.901 0.003 4.885 1.00 43.66 82 GLY A CA 1
ATOM 673 C C . GLY A 1 82 ? -2.831 -1.022 5.530 1.00 43.66 82 GLY A C 1
ATOM 674 O O . GLY A 1 82 ? -4.040 -0.862 5.552 1.00 43.66 82 GLY A O 1
ATOM 675 N N . SER A 1 83 ? -2.218 -1.963 6.246 1.00 39.56 83 SER A N 1
ATOM 676 C CA . SER A 1 83 ? -2.523 -2.336 7.618 1.00 39.56 83 SER A CA 1
ATOM 677 C C . SER A 1 83 ? -2.139 -1.224 8.610 1.00 39.56 83 SER A C 1
ATOM 679 O O . SER A 1 83 ? -2.075 -1.480 9.813 1.00 39.56 83 SER A O 1
ATOM 681 N N . ASN A 1 84 ? -1.961 0.030 8.147 1.00 42.25 84 ASN A N 1
ATOM 682 C CA . ASN A 1 84 ? -2.196 1.166 9.012 1.00 42.25 84 ASN A CA 1
ATOM 683 C C . ASN A 1 84 ? -3.656 1.061 9.456 1.00 42.25 84 ASN A C 1
ATOM 685 O O . ASN A 1 84 ? -4.555 0.954 8.620 1.00 42.25 84 ASN A O 1
ATOM 689 N N . PRO A 1 85 ? -3.897 1.218 10.753 1.00 47.88 85 PRO A N 1
ATOM 690 C CA . PRO A 1 85 ? -5.202 1.483 11.334 1.00 47.88 85 PRO A CA 1
ATOM 691 C C . PRO A 1 85 ? -5.799 2.854 10.903 1.00 47.88 85 PRO A C 1
ATOM 693 O O . PRO A 1 85 ? -6.326 3.583 11.736 1.00 47.88 85 PRO A O 1
ATOM 696 N N . SER A 1 86 ? -5.638 3.306 9.648 1.00 53.56 86 SER A N 1
ATOM 697 C CA . SER A 1 86 ? -6.002 4.679 9.236 1.00 53.56 86 SER A CA 1
ATOM 698 C C . SER A 1 86 ? -7.321 4.800 8.476 1.00 53.56 86 SER A C 1
ATOM 700 O O . SER A 1 86 ? -7.889 5.895 8.461 1.00 53.56 86 SER A O 1
ATOM 702 N N . GLU A 1 87 ? -7.853 3.715 7.910 1.00 68.88 87 GLU A N 1
ATOM 703 C CA . GLU A 1 87 ? -9.245 3.695 7.470 1.00 68.88 87 GLU A CA 1
ATOM 704 C C . GLU A 1 87 ? -10.066 2.836 8.422 1.00 68.88 87 GLU A C 1
ATOM 706 O O . GLU A 1 87 ? -9.995 1.609 8.452 1.00 68.88 87 GLU A O 1
ATOM 711 N N . PHE A 1 88 ? -10.833 3.539 9.241 1.00 81.81 88 PHE A N 1
ATOM 712 C CA . PHE A 1 88 ? -11.833 2.956 10.103 1.00 81.81 88 PHE A CA 1
ATOM 713 C C . PHE A 1 88 ? -12.866 2.188 9.276 1.00 81.81 88 PHE A C 1
ATOM 715 O O . PHE A 1 88 ? -13.441 2.732 8.337 1.00 81.81 88 PHE A O 1
ATOM 722 N N . LYS A 1 89 ? -13.178 0.952 9.660 1.00 87.69 89 LYS A N 1
ATOM 723 C CA . LYS A 1 89 ? -14.286 0.180 9.081 1.00 87.69 89 LYS A CA 1
ATOM 724 C C . LYS A 1 89 ? -15.324 -0.176 10.131 1.00 87.69 89 LYS A C 1
ATOM 726 O O . LYS A 1 89 ? -15.065 -0.240 11.334 1.00 87.69 89 LYS A O 1
ATOM 731 N N . VAL A 1 90 ? -16.534 -0.455 9.654 1.00 89.50 90 VAL A N 1
ATOM 732 C CA . VAL A 1 90 ? -17.595 -1.016 10.493 1.00 89.50 90 VAL A CA 1
ATOM 733 C C . VAL A 1 90 ? -17.095 -2.311 11.130 1.00 89.50 90 VAL A C 1
ATOM 735 O O . VAL A 1 90 ? -16.613 -3.213 10.451 1.00 89.50 90 VAL A O 1
ATOM 738 N N . GLY A 1 91 ? -17.222 -2.393 12.450 1.00 90.00 91 GLY A N 1
ATOM 739 C CA . GLY A 1 91 ? -16.752 -3.512 13.253 1.00 90.00 91 GLY A CA 1
ATOM 740 C C . GLY A 1 91 ? -15.460 -3.252 14.023 1.00 90.00 91 GLY A C 1
ATOM 741 O O . GLY A 1 91 ? -15.228 -3.973 14.994 1.00 90.00 91 GLY A O 1
ATOM 742 N N . ASP A 1 92 ? -14.677 -2.233 13.661 1.00 91.00 92 ASP A N 1
ATOM 743 C CA . ASP A 1 92 ? -13.430 -1.923 14.362 1.00 91.00 92 ASP A CA 1
ATOM 744 C C . ASP A 1 92 ? -13.664 -1.465 15.798 1.00 91.00 92 ASP A C 1
ATOM 746 O O . ASP A 1 92 ? -14.649 -0.786 16.102 1.00 91.00 92 ASP A O 1
ATOM 750 N N . LEU A 1 93 ? -12.713 -1.818 16.665 1.00 91.56 93 LEU A N 1
ATOM 751 C CA . LEU A 1 93 ? -12.649 -1.364 18.048 1.00 91.56 93 LEU A CA 1
ATOM 752 C C . LEU A 1 93 ? -11.733 -0.144 18.149 1.00 91.56 93 LEU A C 1
ATOM 754 O O . LEU A 1 93 ? -10.557 -0.199 17.787 1.00 91.56 93 LEU A O 1
ATOM 758 N N . VAL A 1 94 ? -12.282 0.960 18.643 1.00 90.62 94 VAL A N 1
ATOM 759 C CA . VAL A 1 94 ? -11.643 2.276 18.670 1.00 90.62 94 VAL A CA 1
ATOM 760 C C . VAL A 1 94 ? -11.773 2.934 20.033 1.00 90.62 94 VAL A C 1
ATOM 762 O O . VAL A 1 94 ? -12.660 2.608 20.820 1.00 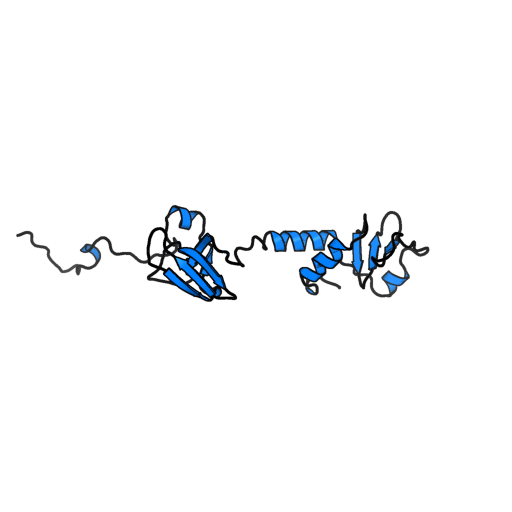90.62 94 VAL A O 1
ATOM 765 N N . VAL A 1 95 ? -10.901 3.898 20.296 1.00 89.69 95 VAL A N 1
ATOM 766 C CA . VAL A 1 95 ? -10.959 4.789 21.456 1.00 89.69 95 VAL A CA 1
ATOM 767 C C . VAL A 1 95 ? -10.821 6.238 20.993 1.00 89.69 95 VAL A C 1
ATOM 769 O O . VAL A 1 95 ? -10.319 6.514 19.901 1.00 89.69 95 VAL A O 1
ATOM 772 N N . LEU A 1 96 ? -11.274 7.178 21.820 1.00 87.38 96 LEU A N 1
ATOM 773 C CA . LEU A 1 96 ? -11.089 8.606 21.569 1.00 87.38 96 LEU A CA 1
ATOM 774 C C . LEU A 1 96 ? -9.674 9.044 21.971 1.00 87.38 96 LEU A C 1
ATOM 776 O O . LEU A 1 96 ? -9.203 8.723 23.066 1.00 87.38 96 LEU A O 1
ATOM 780 N N . ASN A 1 97 ? -9.029 9.842 21.117 1.00 80.81 97 ASN A N 1
ATOM 781 C CA . ASN A 1 97 ? -7.683 10.376 21.352 1.00 80.81 97 ASN A CA 1
ATOM 782 C C . ASN A 1 97 ? -7.628 11.255 22.611 1.00 80.81 97 ASN A C 1
ATOM 784 O O . ASN A 1 97 ? -6.682 11.173 23.393 1.00 80.81 97 ASN A O 1
ATOM 788 N N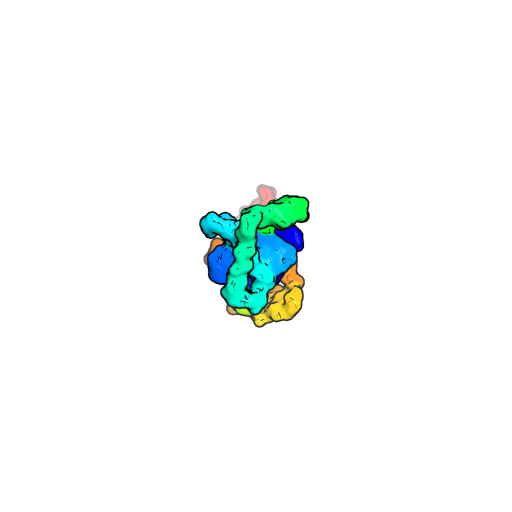 . GLN A 1 98 ? -8.667 12.053 22.864 1.00 69.81 98 GLN A N 1
ATOM 789 C CA . GLN A 1 98 ? -8.760 12.936 24.028 1.00 69.81 98 GLN A CA 1
ATOM 790 C C . GLN A 1 98 ? -10.197 12.956 24.558 1.00 69.81 98 GLN A C 1
ATOM 792 O O . GLN A 1 98 ? -11.051 13.657 24.022 1.00 69.81 98 GLN A O 1
ATOM 797 N N . SER A 1 99 ? -10.486 12.179 25.604 1.00 64.12 99 SER A N 1
ATOM 798 C CA . SER A 1 99 ? -11.760 12.298 26.317 1.00 64.12 99 SER A CA 1
ATOM 799 C C . SER A 1 99 ? -11.637 11.862 27.771 1.00 64.12 99 SER A C 1
ATOM 801 O O . SER A 1 99 ? -11.589 10.676 28.058 1.00 64.12 99 SER A O 1
ATOM 803 N N . HIS A 1 100 ? -11.669 12.821 28.696 1.00 58.44 100 HIS A N 1
ATOM 804 C CA . HIS A 1 100 ? -11.644 12.558 30.142 1.00 58.44 100 HIS A CA 1
ATOM 805 C C . HIS A 1 100 ? -12.922 11.872 30.668 1.00 58.44 100 HIS A C 1
ATOM 807 O O . HIS A 1 100 ? -12.976 11.467 31.822 1.00 58.44 100 HIS A O 1
ATOM 813 N N . SER A 1 101 ? -13.981 11.770 29.854 1.00 60.19 101 SER A N 1
ATOM 814 C CA . SER A 1 101 ? -15.283 11.221 30.265 1.00 60.19 101 SER A CA 1
ATOM 815 C C . SER A 1 101 ? -15.712 9.974 29.488 1.00 60.19 101 SER A C 1
ATOM 817 O O . SER A 1 101 ? -16.713 9.344 29.840 1.00 60.19 101 SER A O 1
ATOM 819 N N . GLN A 1 102 ? -14.981 9.595 28.433 1.00 65.06 102 GLN A N 1
ATOM 820 C CA . GLN A 1 102 ? -15.324 8.470 27.555 1.00 65.06 102 GLN A CA 1
ATOM 821 C C . GLN A 1 102 ? -14.112 7.569 27.286 1.00 65.06 102 GLN A C 1
ATOM 823 O O . GLN A 1 102 ? -13.783 7.274 26.138 1.00 65.06 102 GLN A O 1
ATOM 828 N N . ASN A 1 103 ? -13.482 7.082 28.357 1.00 75.81 103 ASN A N 1
ATOM 829 C CA . ASN A 1 103 ? -12.363 6.134 28.307 1.00 75.81 103 ASN A CA 1
ATOM 830 C C . ASN A 1 103 ? -12.828 4.703 28.040 1.00 75.81 103 ASN A C 1
ATOM 832 O O . ASN A 1 103 ? -12.513 3.783 28.778 1.00 75.81 103 ASN A O 1
ATOM 836 N N . ARG A 1 104 ? -13.638 4.498 27.003 1.00 84.75 104 ARG A N 1
ATOM 837 C CA . ARG A 1 104 ? -14.221 3.193 26.676 1.00 84.75 104 ARG A CA 1
ATOM 838 C C . ARG A 1 104 ? -13.756 2.743 25.309 1.00 84.75 104 ARG A C 1
ATOM 840 O O . ARG A 1 104 ? -13.582 3.567 24.413 1.00 84.75 104 ARG A O 1
ATOM 847 N N . VAL A 1 105 ? -13.638 1.432 25.147 1.00 89.88 105 VAL A N 1
ATOM 848 C CA . VAL A 1 1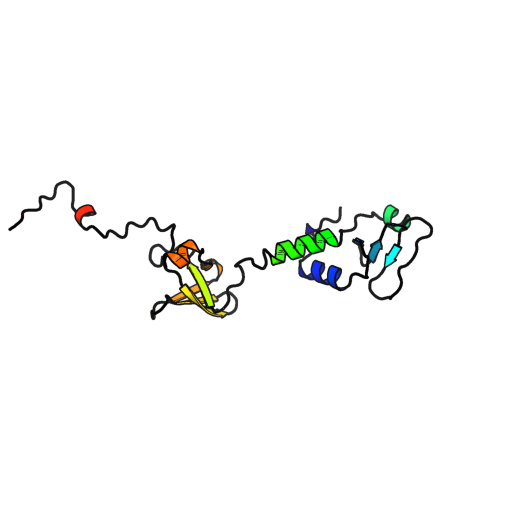05 ? -13.537 0.833 23.819 1.00 89.88 105 VAL A CA 1
ATOM 849 C C . VAL A 1 105 ? -14.914 0.884 23.156 1.00 89.88 105 VAL A C 1
ATOM 851 O O . VAL A 1 105 ? -15.925 0.491 23.744 1.00 89.88 105 VAL A O 1
ATOM 854 N N . LEU A 1 106 ? -14.952 1.407 21.935 1.00 92.31 106 LEU A N 1
ATOM 855 C CA . LEU A 1 106 ? -16.150 1.591 21.126 1.00 92.31 106 LEU A CA 1
ATOM 856 C C . LEU A 1 106 ? -16.052 0.731 19.868 1.00 92.31 106 LEU A C 1
ATOM 858 O O . LEU A 1 106 ? -14.980 0.611 19.290 1.00 92.31 106 LEU A O 1
ATOM 862 N N . LYS A 1 107 ? -17.172 0.187 19.398 1.00 93.75 107 LYS A N 1
ATOM 863 C CA . LYS A 1 107 ? -17.261 -0.530 18.126 1.00 93.75 107 LYS A CA 1
ATOM 864 C C . LYS A 1 107 ? -17.889 0.349 17.057 1.00 93.75 107 LYS A C 1
ATOM 866 O O . LYS A 1 107 ? -19.006 0.838 17.242 1.00 93.75 107 LYS A O 1
ATOM 871 N N . ILE A 1 108 ? -17.212 0.524 15.927 1.00 93.19 108 ILE A N 1
ATOM 872 C CA . ILE A 1 108 ? -17.745 1.296 14.801 1.00 93.19 108 ILE A CA 1
ATOM 873 C C . ILE A 1 108 ? -18.963 0.584 14.219 1.00 93.19 108 ILE A C 1
ATOM 875 O O . ILE A 1 108 ? -18.891 -0.583 13.835 1.00 93.19 108 ILE A O 1
ATOM 879 N N . GLN A 1 109 ? -20.078 1.304 14.119 1.00 92.19 109 GLN A N 1
ATOM 880 C CA . GLN A 1 109 ? -21.268 0.854 13.392 1.00 92.19 109 GLN A CA 1
ATOM 881 C C . GLN A 1 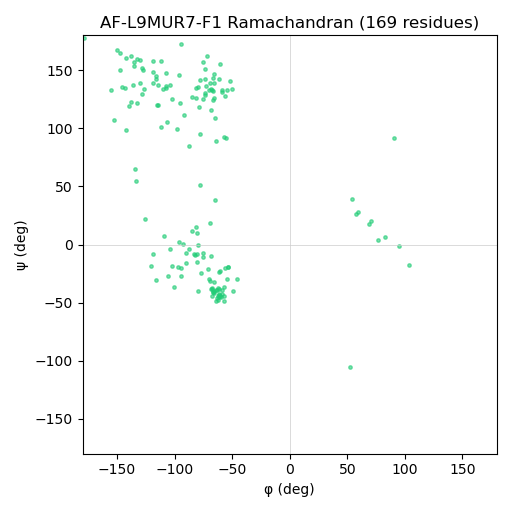109 ? -21.450 1.569 12.057 1.00 92.19 109 GLN A C 1
ATOM 883 O O . GLN A 1 109 ? -22.066 1.015 11.153 1.00 92.19 109 GLN A O 1
ATOM 888 N N . MET A 1 110 ? -20.947 2.795 11.934 1.00 88.00 110 MET A N 1
ATOM 889 C CA . MET A 1 110 ? -21.081 3.588 10.719 1.00 88.00 110 MET A CA 1
ATOM 890 C C . MET A 1 110 ? -19.810 4.389 10.493 1.00 88.00 110 MET A C 1
ATOM 892 O O . MET A 1 110 ? -19.299 5.028 11.415 1.00 88.00 110 MET A O 1
ATOM 896 N N . PHE A 1 111 ? -19.355 4.365 9.250 1.00 85.81 111 PHE A N 1
ATOM 897 C CA . PHE A 1 111 ? -18.285 5.200 8.744 1.00 85.81 111 PHE A CA 1
ATOM 898 C C . PHE A 1 111 ? -18.749 5.789 7.413 1.00 85.81 111 PHE A C 1
ATOM 900 O O . PHE A 1 111 ? -19.158 5.045 6.521 1.00 85.81 111 PHE A O 1
ATOM 907 N N . HIS A 1 112 ? -18.779 7.115 7.321 1.00 81.06 112 HIS A N 1
ATOM 908 C CA . HIS A 1 112 ? -19.161 7.826 6.107 1.00 81.06 112 HIS A CA 1
ATOM 909 C C . HIS A 1 112 ? -18.243 9.027 5.922 1.00 81.06 112 HIS A C 1
ATOM 911 O O . HIS A 1 112 ? -18.209 9.908 6.782 1.00 81.06 112 HIS A O 1
ATOM 917 N N . GLU A 1 113 ? -17.516 9.034 4.804 1.00 84.19 113 GLU A N 1
ATOM 918 C CA . GLU A 1 113 ? -16.468 10.010 4.497 1.00 84.19 113 GLU A CA 1
ATOM 919 C C . GLU A 1 113 ? -15.455 10.106 5.646 1.00 84.19 113 GLU A C 1
ATOM 921 O O . GLU A 1 113 ? -14.671 9.186 5.861 1.00 84.19 113 GLU A O 1
ATOM 926 N N . ASP A 1 114 ? -15.505 11.184 6.423 1.00 85.00 114 ASP A N 1
ATOM 927 C CA . ASP A 1 114 ? -14.608 11.411 7.550 1.00 85.00 114 ASP A CA 1
ATOM 928 C C . ASP A 1 114 ? -15.292 11.282 8.918 1.00 85.00 114 ASP A C 1
ATOM 930 O O . ASP A 1 114 ? -14.675 11.565 9.946 1.00 85.00 114 ASP A O 1
ATOM 934 N N . PHE A 1 115 ? -16.552 10.847 8.969 1.00 88.06 115 PHE A N 1
ATOM 935 C CA . PHE A 1 115 ? -17.330 10.754 10.203 1.00 88.06 115 PHE A CA 1
ATOM 936 C C . PHE A 1 115 ? -17.541 9.312 10.657 1.00 88.06 115 PHE A C 1
ATOM 938 O O . PHE A 1 115 ? -17.939 8.434 9.890 1.00 88.06 115 PHE A O 1
ATOM 945 N N . ILE A 1 116 ? -17.335 9.092 11.954 1.00 92.19 116 ILE A N 1
ATOM 946 C CA . ILE A 1 116 ? -17.505 7.801 12.622 1.00 92.19 116 ILE A CA 1
ATOM 947 C C . ILE A 1 116 ? -18.648 7.898 13.619 1.00 92.19 116 ILE A C 1
ATOM 949 O O . ILE A 1 116 ? -18.720 8.847 14.402 1.00 92.19 116 ILE A O 1
ATOM 953 N N . ARG A 1 117 ? -19.494 6.865 13.649 1.00 92.81 117 ARG A N 1
ATOM 954 C CA . ARG A 1 117 ? -20.372 6.553 14.781 1.00 92.81 117 ARG A CA 1
ATOM 955 C C . ARG A 1 117 ? -19.961 5.214 15.381 1.00 92.81 117 ARG A C 1
ATOM 957 O O . ARG A 1 117 ? -20.031 4.182 14.706 1.00 92.81 117 ARG A O 1
ATOM 964 N N . ALA A 1 118 ? -19.586 5.226 16.655 1.00 93.31 118 ALA A N 1
ATOM 965 C CA . ALA A 1 118 ? -19.147 4.038 17.378 1.00 93.31 118 ALA A CA 1
ATOM 966 C C . ALA A 1 118 ? -19.876 3.898 18.721 1.00 93.31 118 ALA A C 1
ATOM 968 O O . ALA A 1 118 ? -20.091 4.891 19.412 1.00 93.31 118 ALA A O 1
ATOM 969 N N . PHE A 1 119 ? -20.267 2.676 19.082 1.00 91.88 119 PHE A N 1
ATOM 970 C CA . PHE A 1 119 ? -21.044 2.369 20.288 1.00 91.88 119 PHE A CA 1
ATOM 971 C C . PHE A 1 119 ? -20.190 1.681 21.342 1.00 91.88 119 PHE A C 1
ATOM 973 O O . PHE A 1 119 ? -19.318 0.882 21.013 1.00 91.88 119 PHE A O 1
ATOM 980 N N . VAL A 1 120 ? -20.490 1.928 22.613 1.00 87.69 120 VAL A N 1
ATOM 981 C CA . VAL A 1 120 ? -19.998 1.073 23.697 1.00 87.69 120 VAL A CA 1
ATOM 982 C C . VAL A 1 120 ? -20.687 -0.287 23.566 1.00 87.69 120 VAL A C 1
ATOM 984 O O . VAL A 1 120 ? -21.905 -0.333 23.383 1.00 87.69 120 VAL A O 1
ATOM 987 N N . SER A 1 121 ? -19.928 -1.381 23.668 1.00 76.62 121 SER A N 1
ATOM 988 C CA . SER A 1 121 ? -20.492 -2.737 23.660 1.00 76.62 121 SER A CA 1
ATOM 989 C C . SER A 1 121 ? -21.644 -2.856 24.661 1.00 76.62 121 SER A C 1
ATOM 991 O O . SER A 1 121 ? -21.543 -2.377 25.791 1.00 76.62 121 SER A O 1
ATOM 993 N N . ASP A 1 122 ? -22.750 -3.454 24.219 1.00 73.75 122 ASP A N 1
ATOM 994 C CA . ASP A 1 122 ? -23.950 -3.718 25.026 1.00 73.75 122 ASP A CA 1
ATOM 995 C C . ASP A 1 122 ? -24.597 -2.473 25.664 1.00 73.75 122 ASP A C 1
ATOM 997 O O . ASP A 1 122 ? -25.287 -2.549 26.681 1.00 73.75 122 ASP A O 1
ATOM 1001 N N . SER A 1 123 ? -24.404 -1.297 25.059 1.00 76.81 123 SER A N 1
ATOM 1002 C CA . SER A 1 123 ? -24.994 -0.044 25.524 1.00 76.81 123 SER A CA 1
ATOM 1003 C C . SER A 1 123 ? -25.572 0.782 24.380 1.00 76.81 123 SER A C 1
ATOM 1005 O O . SER A 1 123 ? -25.096 0.756 23.250 1.00 76.81 123 SER A O 1
ATOM 1007 N N . ILE A 1 124 ? -26.564 1.611 24.703 1.00 80.44 124 ILE A N 1
ATOM 1008 C CA . ILE A 1 124 ? -27.079 2.653 23.801 1.00 80.44 124 ILE A CA 1
ATOM 1009 C C . ILE A 1 124 ? -26.141 3.869 23.698 1.00 80.44 124 ILE A C 1
ATOM 1011 O O . ILE A 1 124 ? -26.394 4.784 22.916 1.00 80.44 124 ILE A O 1
ATOM 1015 N N . LYS A 1 125 ? -25.079 3.917 24.514 1.00 84.88 125 LYS A N 1
ATOM 1016 C CA . LYS A 1 125 ? -24.105 5.014 24.520 1.00 84.88 125 LYS A CA 1
ATOM 1017 C C . LYS A 1 125 ? -23.213 4.935 23.282 1.00 84.88 125 LYS A C 1
ATOM 1019 O O . LYS A 1 125 ? -22.625 3.890 23.009 1.00 84.88 125 LYS A O 1
ATOM 1024 N N . TYR A 1 126 ? -23.070 6.057 22.583 1.00 88.44 126 TYR A N 1
ATOM 1025 C CA . TYR A 1 126 ? -22.243 6.170 21.386 1.00 88.44 126 TYR A CA 1
ATOM 1026 C C . TYR A 1 126 ? -21.446 7.473 21.366 1.00 88.44 126 TYR A C 1
ATOM 1028 O O . TYR A 1 126 ? -21.787 8.439 22.052 1.00 88.44 126 TYR A O 1
ATOM 1036 N N . SER A 1 127 ? -20.418 7.492 20.525 1.00 88.69 127 SER A N 1
ATOM 1037 C CA . SER A 1 127 ? -19.669 8.687 20.155 1.00 88.69 127 SER A CA 1
ATOM 1038 C C . SER A 1 127 ? -19.811 8.906 18.652 1.00 88.69 127 SER A C 1
ATOM 1040 O O . SER A 1 127 ? -19.781 7.957 17.863 1.00 88.69 127 SER A O 1
ATOM 1042 N N . PHE A 1 128 ? -19.989 10.165 18.262 1.00 90.19 128 PHE A N 1
ATOM 1043 C CA . PHE A 1 128 ? -20.032 10.593 16.870 1.00 90.19 128 PHE A CA 1
ATOM 1044 C C . PHE A 1 128 ? -19.055 11.746 16.670 1.00 90.19 128 PHE A C 1
ATOM 1046 O O . PHE A 1 128 ? -19.076 12.707 17.438 1.00 90.19 128 PHE A O 1
ATOM 1053 N N . GLY A 1 129 ? -18.192 11.652 15.664 1.00 88.81 129 GLY A N 1
ATOM 1054 C CA . GLY A 1 129 ? -17.214 12.699 15.399 1.00 88.81 129 GLY A CA 1
ATOM 1055 C C . GLY A 1 129 ? -16.338 12.422 14.188 1.00 88.81 129 GLY A C 1
ATOM 1056 O O . GLY A 1 129 ? -16.437 11.373 13.554 1.00 88.81 129 GLY A O 1
ATOM 1057 N N . HIS A 1 130 ? -15.471 13.385 13.889 1.00 88.94 130 HIS A N 1
ATOM 1058 C CA . HIS A 1 130 ? -14.492 13.271 12.816 1.00 88.94 130 HIS A CA 1
ATOM 1059 C C . HIS A 1 130 ? -13.445 12.197 13.138 1.00 88.94 130 HIS A C 1
ATOM 1061 O O . HIS A 1 130 ? -13.011 12.085 14.287 1.00 88.94 130 HIS A O 1
ATOM 1067 N N . LYS A 1 131 ? -12.992 11.451 12.127 1.00 86.12 131 LYS A N 1
ATOM 1068 C CA . LYS A 1 131 ? -12.066 10.317 12.257 1.00 86.12 131 LYS A CA 1
ATOM 1069 C C . LYS A 1 131 ? -10.767 10.657 12.991 1.00 86.12 131 LYS A C 1
ATOM 1071 O O . LYS A 1 131 ? -10.242 9.828 13.719 1.00 86.12 131 LYS A O 1
ATOM 1076 N N . ILE A 1 132 ? -10.312 11.909 12.890 1.00 84.56 132 ILE A N 1
ATOM 1077 C CA . ILE A 1 132 ? -9.125 12.429 13.600 1.00 84.56 132 ILE A CA 1
ATOM 1078 C C . ILE A 1 132 ? -9.239 12.362 15.133 1.00 84.56 132 ILE A C 1
ATOM 1080 O O . ILE A 1 132 ? -8.231 12.360 15.834 1.00 84.56 132 ILE A O 1
ATOM 1084 N N . ASN A 1 133 ? -10.459 12.305 15.669 1.00 87.12 133 ASN A N 1
ATOM 1085 C CA . ASN A 1 133 ? -10.691 12.217 17.110 1.00 87.12 133 ASN A CA 1
ATOM 1086 C C . ASN A 1 133 ? -10.593 10.780 17.630 1.00 87.12 133 ASN A C 1
ATOM 1088 O O . ASN A 1 133 ? -10.615 10.573 18.843 1.00 87.12 133 ASN A O 1
ATOM 1092 N N . PHE A 1 134 ? -10.486 9.800 16.734 1.00 87.88 134 PHE A N 1
ATOM 1093 C CA . PHE A 1 134 ? -10.439 8.386 17.057 1.00 87.88 134 PHE A CA 1
ATOM 1094 C C . PHE A 1 134 ? -9.061 7.807 16.737 1.00 87.88 134 PHE A C 1
ATOM 1096 O O . PHE A 1 134 ? -8.318 8.317 15.897 1.00 87.88 134 PHE A O 1
ATOM 1103 N N . ARG A 1 135 ? -8.747 6.695 17.393 1.00 88.94 135 ARG A N 1
ATOM 1104 C CA . ARG A 1 135 ? -7.698 5.754 16.995 1.00 88.94 135 ARG A CA 1
ATOM 1105 C C . ARG A 1 135 ? -8.172 4.338 17.275 1.00 88.94 135 ARG A C 1
ATOM 1107 O O . ARG A 1 135 ? -9.071 4.137 18.092 1.00 88.94 135 ARG A O 1
ATOM 1114 N N . HIS A 1 136 ? -7.554 3.3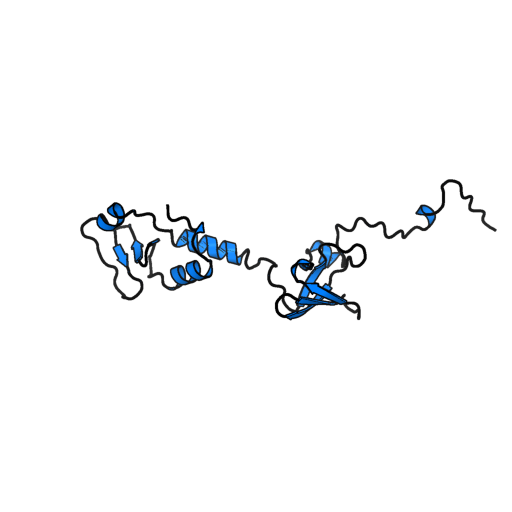50 16.644 1.00 88.75 136 HIS A N 1
ATOM 1115 C CA . HIS A 1 136 ? -7.806 1.959 17.007 1.00 88.75 136 HIS A CA 1
ATOM 1116 C C . HIS A 1 136 ? -7.403 1.695 18.462 1.00 88.75 136 HIS A C 1
ATOM 1118 O O . HIS A 1 136 ? -6.419 2.251 18.968 1.00 88.75 136 HIS A O 1
ATOM 1124 N N . ALA A 1 137 ? -8.199 0.866 19.132 1.00 88.06 137 ALA A N 1
ATOM 1125 C CA . ALA A 1 137 ? -7.899 0.390 20.472 1.00 88.06 137 ALA A CA 1
ATOM 1126 C C . ALA A 1 137 ? -6.700 -0.568 20.418 1.00 88.06 137 ALA A C 1
ATOM 1128 O O . ALA A 1 137 ? -6.603 -1.399 19.510 1.00 88.06 137 ALA A O 1
ATOM 1129 N N . THR A 1 138 ? -5.789 -0.474 21.384 1.00 86.19 138 THR A N 1
ATOM 1130 C CA . THR A 1 138 ? -4.707 -1.457 21.521 1.00 86.19 138 THR A CA 1
ATOM 1131 C C . THR A 1 138 ? -5.258 -2.788 22.039 1.00 86.19 138 THR A C 1
ATOM 1133 O O . THR A 1 138 ? -6.343 -2.849 22.618 1.00 86.19 138 THR A O 1
ATOM 1136 N N . LEU A 1 139 ? -4.506 -3.881 21.875 1.00 82.94 139 LEU A N 1
ATOM 1137 C CA . LEU A 1 139 ? -4.895 -5.186 22.430 1.00 82.94 139 LEU A CA 1
ATOM 1138 C C . LEU A 1 139 ? -5.101 -5.140 23.949 1.00 82.94 139 LEU A C 1
ATOM 1140 O O . LEU A 1 139 ? -5.995 -5.800 24.477 1.00 82.94 139 LEU A O 1
ATOM 1144 N N . GLU A 1 140 ? -4.287 -4.350 24.645 1.00 82.50 140 GLU A N 1
ATOM 1145 C CA . GLU A 1 140 ? -4.400 -4.163 26.086 1.00 82.50 140 GLU A CA 1
ATOM 1146 C C . GLU A 1 140 ? -5.692 -3.416 26.445 1.00 82.50 140 GLU A C 1
ATOM 1148 O O . GLU A 1 140 ? -6.416 -3.858 27.334 1.00 82.50 140 GLU A O 1
ATOM 1153 N N . GLU A 1 141 ? -6.036 -2.349 25.714 1.00 86.38 141 GLU A N 1
ATOM 1154 C CA . GLU A 1 141 ? -7.283 -1.595 25.912 1.00 86.38 141 GLU A CA 1
ATOM 1155 C C . GLU A 1 141 ? -8.517 -2.450 25.612 1.00 86.38 141 GLU A C 1
ATOM 1157 O O . GLU A 1 141 ? -9.500 -2.404 26.348 1.00 86.38 141 GLU A O 1
ATOM 1162 N N . ILE A 1 142 ? -8.461 -3.286 24.570 1.00 87.19 142 ILE A N 1
ATOM 1163 C CA . ILE A 1 142 ? -9.525 -4.247 24.243 1.00 87.19 142 ILE A CA 1
ATOM 1164 C C . ILE A 1 142 ? -9.710 -5.246 25.389 1.00 87.19 142 ILE A C 1
ATOM 1166 O O . ILE A 1 142 ? -10.842 -5.532 25.775 1.00 87.19 142 ILE A O 1
ATOM 1170 N N . LYS A 1 143 ? -8.611 -5.758 25.955 1.00 84.62 143 LYS A N 1
ATOM 1171 C CA . LYS A 1 143 ? -8.648 -6.701 27.079 1.00 84.62 143 LYS A CA 1
ATOM 1172 C C . LYS A 1 143 ? -9.170 -6.053 28.365 1.00 84.62 143 LYS A C 1
ATOM 1174 O O . LYS A 1 143 ? -9.888 -6.709 29.114 1.00 84.62 143 LYS A O 1
ATOM 1179 N N . ALA A 1 144 ? -8.817 -4.794 28.617 1.00 82.56 144 ALA A N 1
ATOM 1180 C CA . ALA A 1 144 ? -9.291 -4.025 29.767 1.00 82.56 144 ALA A CA 1
ATOM 1181 C C . ALA A 1 144 ? -10.734 -3.512 29.589 1.00 82.56 144 ALA A C 1
ATOM 1183 O O . ALA A 1 144 ? -11.432 -3.254 30.566 1.00 82.56 144 ALA A O 1
ATOM 1184 N N . GLY A 1 145 ? -11.194 -3.358 28.343 1.00 83.75 145 GLY A N 1
ATOM 1185 C CA . GLY A 1 145 ? -12.479 -2.746 27.995 1.00 83.75 145 GLY A CA 1
ATOM 1186 C C . GLY A 1 145 ? -12.490 -1.213 28.090 1.00 83.75 145 GLY A C 1
ATOM 1187 O O . GLY A 1 145 ? -13.534 -0.587 27.879 1.00 83.75 145 GLY A O 1
ATOM 1188 N N . HIS A 1 146 ? -11.347 -0.591 28.385 1.00 82.62 146 HIS A N 1
ATOM 1189 C CA . HIS A 1 146 ? -11.198 0.849 28.587 1.00 82.62 146 HIS A CA 1
ATOM 1190 C C . HIS A 1 146 ? -9.823 1.355 28.122 1.00 82.62 146 HIS A C 1
ATOM 1192 O O . HIS A 1 146 ? -8.903 0.570 27.892 1.00 82.62 146 HIS A O 1
ATOM 1198 N N . ARG A 1 147 ? -9.691 2.680 27.972 1.00 81.00 147 ARG A N 1
ATOM 1199 C CA . ARG A 1 147 ? -8.418 3.353 27.642 1.00 81.00 147 ARG A CA 1
ATOM 1200 C C . ARG A 1 147 ? -7.431 3.191 28.806 1.00 81.00 147 ARG A C 1
ATOM 1202 O O . ARG A 1 147 ? -7.857 3.279 29.955 1.00 81.00 147 ARG A O 1
ATOM 1209 N N . ILE A 1 148 ? -6.149 2.940 28.535 1.00 78.00 148 ILE A N 1
ATOM 1210 C CA . ILE A 1 148 ? -5.151 2.614 29.584 1.00 78.00 148 ILE A CA 1
ATOM 1211 C C . ILE A 1 148 ? -4.369 3.836 30.078 1.00 78.00 148 ILE A C 1
ATOM 1213 O O . ILE A 1 148 ? -3.943 3.872 31.226 1.00 78.00 148 ILE A O 1
ATOM 1217 N N . ASP A 1 149 ? -4.209 4.862 29.249 1.00 71.50 149 ASP A N 1
ATOM 1218 C CA . ASP A 1 149 ? -3.571 6.135 29.614 1.00 71.50 149 ASP A CA 1
ATOM 1219 C C . ASP A 1 149 ? -4.518 7.083 30.376 1.00 71.50 149 ASP A C 1
ATOM 1221 O O . ASP A 1 149 ? -4.188 8.249 30.596 1.00 71.50 149 ASP A O 1
ATOM 1225 N N . ASP A 1 150 ? -5.692 6.595 30.786 1.00 61.59 150 ASP A N 1
ATOM 1226 C CA . ASP A 1 150 ? -6.564 7.316 31.699 1.00 61.59 150 ASP A CA 1
ATOM 1227 C C . ASP A 1 150 ? -6.053 7.182 33.135 1.00 61.59 150 ASP A C 1
ATOM 1229 O O . ASP A 1 150 ? -6.337 6.217 33.841 1.00 61.59 150 ASP A O 1
ATOM 1233 N N . THR A 1 151 ? -5.287 8.176 33.571 1.00 55.31 151 THR A N 1
ATOM 1234 C CA . THR A 1 151 ? -4.867 8.329 34.968 1.00 55.31 151 THR A CA 1
ATOM 1235 C C . THR A 1 151 ? -5.912 9.059 35.810 1.00 55.31 151 THR A C 1
ATOM 1237 O O . THR A 1 151 ? -5.587 9.522 36.905 1.00 55.31 151 THR A O 1
ATOM 1240 N N . THR A 1 152 ? -7.135 9.255 35.302 1.00 54.12 152 THR A N 1
ATOM 1241 C CA . THR A 1 152 ? -8.207 9.838 36.105 1.00 54.12 152 THR A CA 1
ATOM 1242 C C . THR A 1 152 ? -8.514 8.851 37.221 1.00 54.12 152 THR A C 1
ATOM 1244 O O . THR A 1 152 ? -9.062 7.778 36.982 1.00 54.12 152 THR A O 1
ATOM 1247 N N . ASP A 1 153 ? -8.140 9.216 38.447 1.00 48.66 153 ASP A N 1
ATOM 1248 C CA . ASP A 1 153 ? -8.633 8.577 39.661 1.00 48.66 153 ASP A CA 1
ATOM 1249 C C . ASP A 1 153 ? -10.159 8.702 39.631 1.00 48.66 153 ASP A C 1
ATOM 1251 O O . ASP A 1 153 ? -10.742 9.729 39.990 1.00 48.66 153 ASP A O 1
ATOM 1255 N N . HIS A 1 154 ? -10.833 7.690 39.086 1.00 52.62 154 HIS A N 1
ATOM 1256 C CA . HIS A 1 154 ? -12.232 7.464 39.376 1.00 52.62 154 HIS A CA 1
ATOM 1257 C C . HIS A 1 154 ? -12.256 7.138 40.854 1.00 52.62 154 HIS A C 1
ATOM 1259 O O . HIS A 1 154 ? -12.090 5.979 41.214 1.00 52.62 154 HIS A O 1
ATOM 1265 N N . VAL A 1 155 ? -12.387 8.175 41.682 1.00 50.84 155 VAL A N 1
ATOM 1266 C CA . VAL A 1 155 ? -12.340 8.078 43.134 1.00 50.84 155 VAL A CA 1
ATOM 1267 C C . VAL A 1 155 ? -13.390 7.071 43.586 1.00 50.84 155 VAL A C 1
ATOM 1269 O O . VAL A 1 155 ? -14.559 7.394 43.783 1.00 50.84 155 VAL A O 1
ATOM 1272 N N . THR A 1 156 ? -12.981 5.810 43.704 1.00 53.75 156 THR A N 1
ATOM 1273 C CA . THR A 1 156 ? -13.816 4.732 44.232 1.00 53.75 156 THR A CA 1
ATOM 1274 C C . THR A 1 156 ? -13.827 4.772 45.754 1.00 53.75 156 THR A C 1
ATOM 1276 O O . THR A 1 156 ? -14.687 4.153 46.374 1.00 53.75 156 THR A O 1
ATOM 1279 N N . ASP A 1 157 ? -12.892 5.511 46.361 1.00 58.44 157 ASP A N 1
ATOM 1280 C CA . ASP A 1 157 ? -12.784 5.682 47.803 1.00 58.44 157 ASP A CA 1
ATOM 1281 C C . ASP A 1 157 ? -13.105 7.121 48.216 1.00 58.44 157 ASP A C 1
ATOM 1283 O O . ASP A 1 157 ? -12.274 8.026 48.133 1.00 58.44 157 ASP A O 1
ATOM 1287 N N . ILE A 1 158 ? -14.322 7.328 48.719 1.00 62.38 158 ILE A N 1
ATOM 1288 C CA . ILE A 1 158 ? -14.785 8.624 49.229 1.00 62.38 158 ILE A CA 1
ATOM 1289 C C . ILE A 1 158 ? -13.877 9.195 50.331 1.00 62.38 158 ILE A C 1
ATOM 1291 O O . ILE A 1 158 ? -13.874 10.408 50.548 1.00 62.38 158 ILE A O 1
ATOM 1295 N N . ARG A 1 159 ? -13.058 8.355 50.990 1.00 59.47 159 ARG A N 1
ATOM 1296 C CA . ARG A 1 159 ? -12.076 8.786 51.996 1.00 59.47 159 ARG A CA 1
ATOM 1297 C C . ARG A 1 159 ? -11.016 9.734 51.425 1.00 59.47 159 ARG A C 1
ATOM 1299 O O . ARG A 1 159 ? -10.500 10.556 52.174 1.00 59.47 159 ARG A O 1
ATOM 1306 N N . ASN A 1 160 ? -10.765 9.703 50.113 1.00 56.94 160 ASN A N 1
ATOM 1307 C CA . ASN A 1 160 ? -9.827 10.610 49.440 1.00 56.94 160 ASN A CA 1
ATOM 1308 C C . ASN A 1 160 ? -10.373 12.040 49.250 1.00 56.94 160 ASN A C 1
ATOM 1310 O O . ASN A 1 160 ? -9.615 12.943 48.899 1.00 56.94 160 ASN A O 1
ATOM 1314 N N . HIS A 1 161 ? -11.668 12.272 49.493 1.00 61.97 161 HIS A N 1
ATOM 1315 C CA . HIS A 1 161 ? -12.299 13.599 49.418 1.00 61.97 161 HIS A CA 1
ATOM 1316 C C . HIS A 1 161 ? -12.586 14.228 50.781 1.00 61.97 161 HIS A C 1
ATOM 1318 O O . HIS A 1 161 ? -13.062 15.363 50.853 1.00 61.97 161 HIS A O 1
ATOM 1324 N N . VAL A 1 162 ? -12.325 13.508 51.868 1.00 64.19 162 VAL A N 1
ATOM 1325 C CA . VAL A 1 162 ? -12.551 14.032 53.209 1.00 64.19 162 VAL A CA 1
ATOM 1326 C C . VAL A 1 162 ? -11.318 14.837 53.609 1.00 64.19 162 VAL A C 1
ATOM 1328 O O . VAL A 1 162 ? -10.194 14.349 53.508 1.00 64.19 162 VAL A O 1
ATOM 1331 N N . SER A 1 163 ? -11.514 16.091 54.028 1.00 65.56 163 SER A N 1
ATOM 1332 C CA . SER A 1 163 ? -10.416 16.933 54.512 1.00 65.56 163 SER A CA 1
ATOM 1333 C C . SER A 1 163 ? -9.624 16.178 55.590 1.00 65.56 163 SER A C 1
ATOM 1335 O O . SER A 1 163 ? -10.254 15.559 56.450 1.00 65.56 163 SER A O 1
ATOM 1337 N N . PRO A 1 164 ? -8.279 16.272 55.636 1.00 67.06 164 PRO A N 1
ATOM 1338 C CA . PRO A 1 164 ? -7.470 15.654 56.694 1.00 67.06 164 PRO A CA 1
ATOM 1339 C C . PRO A 1 164 ? -7.907 16.043 58.117 1.00 67.06 164 PRO A C 1
ATOM 1341 O O . PRO A 1 164 ? -7.558 15.378 59.088 1.00 67.06 164 PRO A O 1
ATOM 1344 N N . SER A 1 165 ? -8.657 17.141 58.247 1.00 77.44 165 SER A N 1
ATOM 1345 C CA . SER A 1 165 ? -9.211 17.650 59.502 1.00 77.44 165 SER A CA 1
ATOM 1346 C C . SER A 1 165 ? -10.604 17.118 59.859 1.00 77.44 165 SER A C 1
ATOM 1348 O O . SER A 1 165 ? -11.099 17.398 60.953 1.00 77.44 165 SER A O 1
ATOM 1350 N N . THR A 1 166 ? -11.267 16.374 58.976 1.00 73.94 166 THR A N 1
ATOM 1351 C CA . THR A 1 166 ? -12.602 15.841 59.240 1.00 73.94 166 THR A CA 1
ATOM 1352 C C . THR A 1 166 ? -12.506 14.606 60.126 1.00 73.94 166 THR A C 1
ATOM 1354 O O . THR A 1 166 ? -11.935 13.585 59.752 1.00 73.94 166 THR A O 1
ATOM 1357 N N . ARG A 1 167 ? -13.108 14.684 61.314 1.00 73.75 167 ARG A N 1
ATOM 1358 C CA . ARG A 1 167 ? -13.217 13.555 62.242 1.00 73.75 167 ARG A CA 1
ATOM 1359 C C . ARG A 1 167 ? -14.528 12.823 61.982 1.00 73.75 167 ARG A C 1
ATOM 1361 O O . ARG A 1 167 ? -15.592 13.371 62.251 1.00 73.75 167 ARG A O 1
ATOM 1368 N N . VAL A 1 168 ? -14.442 11.600 61.464 1.00 69.25 168 VAL A N 1
ATOM 1369 C CA . VAL A 1 168 ? -15.582 10.677 61.429 1.00 69.25 168 VAL A CA 1
ATOM 1370 C C . VAL A 1 168 ? -15.778 10.144 62.848 1.00 69.25 168 VAL A C 1
ATOM 1372 O O . VAL A 1 168 ? -14.830 9.663 63.465 1.00 69.25 168 VAL A O 1
ATOM 1375 N N . VAL A 1 169 ? -16.984 10.298 63.383 1.00 74.69 169 VAL A N 1
ATOM 1376 C CA . VAL A 1 169 ? -17.411 9.697 64.649 1.00 74.69 169 VAL A CA 1
ATOM 1377 C C . VAL A 1 169 ? -18.505 8.700 64.317 1.00 74.69 169 VAL A C 1
ATOM 1379 O O . VAL A 1 169 ? -19.517 9.082 63.729 1.00 74.69 169 VAL A O 1
ATOM 1382 N N . ASP A 1 170 ? -18.269 7.438 64.660 1.00 63.91 170 ASP A N 1
ATOM 1383 C CA . ASP A 1 170 ? -19.300 6.410 64.601 1.00 63.91 170 ASP A CA 1
ATOM 1384 C C . ASP A 1 170 ? -20.361 6.732 65.664 1.00 63.91 170 ASP A C 1
ATOM 1386 O O . ASP A 1 170 ? -20.020 7.098 66.795 1.00 63.91 170 ASP A O 1
ATOM 1390 N N . LEU A 1 171 ? -21.633 6.672 65.261 1.00 53.66 171 LEU A N 1
ATOM 1391 C CA . LEU A 1 171 ? -22.787 6.836 66.149 1.00 53.66 171 LEU A CA 1
ATOM 1392 C C . LEU A 1 171 ? -23.005 5.589 67.008 1.00 53.66 171 LEU A C 1
ATOM 1394 O O . LEU A 1 171 ? -22.919 4.472 66.448 1.00 53.66 171 LEU A O 1
#

Radius of gyration: 28.61 Å; Cα contacts (8 Å, |Δi|>4): 222; chains: 1; bounding box: 53×28×95 Å

Solvent-accessible surface area (backbone atoms only — not comparable to full-atom values): 10334 Å² total; per-residue (Å²): 132,60,56,74,88,82,58,54,68,70,55,46,50,54,52,62,74,50,51,57,92,81,52,46,26,38,49,98,71,31,34,31,29,69,76,99,53,30,30,40,34,70,66,79,72,96,68,73,42,79,47,96,62,67,43,50,68,51,53,74,73,65,70,51,57,40,44,46,65,58,44,50,49,50,49,49,52,46,49,55,55,54,63,35,81,77,75,81,49,67,67,42,53,25,30,54,74,82,48,100,86,55,56,39,43,21,35,27,71,41,65,58,96,59,37,37,36,25,29,35,80,99,49,94,52,67,51,74,46,53,51,88,49,46,43,66,48,50,74,66,23,60,73,69,51,24,54,78,86,64,80,71,77,74,74,82,53,70,74,81,75,53,57,96,82,64,80,88,75,88,131